Protein AF-A0A0D4C1X9-F1 (afdb_monomer)

Secondary structure (DSSP, 8-state):
----B-----TTS-TTEEEEE-TT--PEEEEE-GGGS-HHHHHHHHHS-HHHHHHHHHHHH-HHHHTT-SSHHHHHHHHHHHHHHTT--SS-SS-----

pLDDT: mean 70.8, std 15.96, range [37.34, 88.56]

Sequence (99 aa):
MTVFQVPASKAGYKQNRFEFTMPGSKKVHSIPKLSFLKPELLLKMETLSQAQAMNELFAEYLPEVLGQFGEIFQLEALFNAWSEASEMSLGESEASTAS

Radius of gyration: 14.03 Å; Cα contacts (8 Å, |Δi|>4): 87; chains: 1; bounding box: 39×32×36 Å

Mean predicted aligned error: 10.42 Å

Structure (mmCIF, N/CA/C/O backbone):
data_AF-A0A0D4C1X9-F1
#
_entry.id   AF-A0A0D4C1X9-F1
#
loop_
_atom_site.group_PDB
_atom_site.id
_atom_site.type_symbol
_atom_site.label_atom_id
_atom_site.label_alt_id
_atom_site.label_comp_id
_atom_site.label_asym_id
_atom_site.label_entity_id
_atom_site.label_seq_id
_atom_site.pdbx_PDB_ins_code
_atom_site.Cartn_x
_atom_site.Cartn_y
_atom_site.Cartn_z
_atom_site.occupancy
_atom_site.B_iso_or_equiv
_atom_site.auth_seq_id
_atom_site.auth_comp_id
_atom_site.auth_asym_id
_atom_site.auth_atom_id
_atom_site.pdbx_PDB_model_num
ATOM 1 N N . MET A 1 1 ? -1.616 3.240 18.345 1.00 38.12 1 MET A N 1
ATOM 2 C CA . MET A 1 1 ? -2.420 2.009 18.177 1.00 38.12 1 MET A CA 1
ATOM 3 C C . MET A 1 1 ? -2.314 1.595 16.721 1.00 38.12 1 MET A C 1
ATOM 5 O O . MET A 1 1 ? -2.808 2.312 15.865 1.00 38.12 1 MET A O 1
ATOM 9 N N . THR A 1 2 ? -1.569 0.529 16.440 1.00 41.47 2 THR A N 1
ATOM 10 C CA . THR A 1 2 ? -1.368 -0.043 15.101 1.00 41.47 2 THR A CA 1
ATOM 11 C C . THR A 1 2 ? -2.596 -0.864 14.721 1.00 41.47 2 THR A C 1
ATOM 13 O O . THR A 1 2 ? -3.072 -1.661 15.524 1.00 41.47 2 THR A O 1
ATOM 16 N N . VAL A 1 3 ? -3.164 -0.617 13.539 1.00 56.91 3 VAL A N 1
ATOM 17 C CA . VAL A 1 3 ? -4.529 -1.066 13.223 1.00 56.91 3 VAL A CA 1
ATOM 18 C C . VAL A 1 3 ? -4.594 -2.060 12.059 1.00 56.91 3 VAL A C 1
ATOM 20 O O . VAL A 1 3 ? -5.680 -2.367 11.624 1.00 56.91 3 VAL A O 1
ATOM 23 N N . PHE A 1 4 ? -3.504 -2.626 11.542 1.00 48.91 4 PHE A N 1
ATOM 24 C CA . PHE A 1 4 ? -3.592 -3.684 10.519 1.00 48.91 4 PHE A CA 1
ATOM 25 C C . PHE A 1 4 ? -3.167 -5.032 11.101 1.00 48.91 4 PHE A C 1
ATOM 27 O O . PHE A 1 4 ? -2.201 -5.118 11.857 1.00 48.91 4 PHE A O 1
ATOM 34 N N . GLN A 1 5 ? -3.908 -6.089 10.764 1.00 48.47 5 GLN A N 1
ATOM 35 C CA . GLN A 1 5 ? -3.594 -7.447 11.192 1.00 48.47 5 GLN A CA 1
ATOM 36 C C . GLN A 1 5 ? -3.038 -8.196 9.981 1.00 48.47 5 GLN A C 1
ATOM 38 O O . GLN A 1 5 ? -3.776 -8.559 9.060 1.00 48.47 5 GLN A O 1
ATOM 43 N N . VAL A 1 6 ? -1.720 -8.400 9.965 1.00 55.53 6 VAL A N 1
ATOM 44 C CA . VAL A 1 6 ? -1.093 -9.338 9.031 1.00 55.53 6 VAL A CA 1
ATOM 45 C C . VAL A 1 6 ? -1.448 -10.735 9.537 1.00 55.53 6 VAL A C 1
ATOM 47 O O . VAL A 1 6 ? -1.081 -11.080 10.665 1.00 55.53 6 VAL A O 1
ATOM 50 N N . PRO A 1 7 ? -2.216 -11.545 8.790 1.00 44.81 7 PRO A N 1
ATOM 51 C CA . PRO A 1 7 ? -2.419 -12.921 9.194 1.00 44.81 7 PRO A CA 1
ATOM 52 C C . PRO A 1 7 ? -1.047 -13.600 9.213 1.00 44.81 7 PRO A C 1
ATOM 54 O O . PRO A 1 7 ? -0.342 -13.589 8.208 1.00 44.81 7 PRO A O 1
ATOM 57 N N . ALA A 1 8 ? -0.683 -14.219 10.340 1.00 46.78 8 ALA A N 1
ATOM 58 C CA . ALA A 1 8 ? 0.485 -15.094 10.481 1.00 46.78 8 ALA A CA 1
ATOM 59 C C . ALA A 1 8 ? 0.308 -16.396 9.662 1.00 46.78 8 ALA A C 1
ATOM 61 O O . ALA A 1 8 ? 0.461 -17.516 10.154 1.00 46.78 8 ALA A O 1
ATOM 62 N N . SER A 1 9 ? -0.101 -16.267 8.401 1.00 41.19 9 SER A N 1
ATOM 63 C CA . SER A 1 9 ? -0.366 -17.365 7.491 1.00 41.19 9 SER A CA 1
ATOM 64 C C . SER A 1 9 ? 0.945 -17.820 6.883 1.00 41.19 9 SER A C 1
ATOM 66 O O . SER A 1 9 ? 1.366 -17.357 5.833 1.00 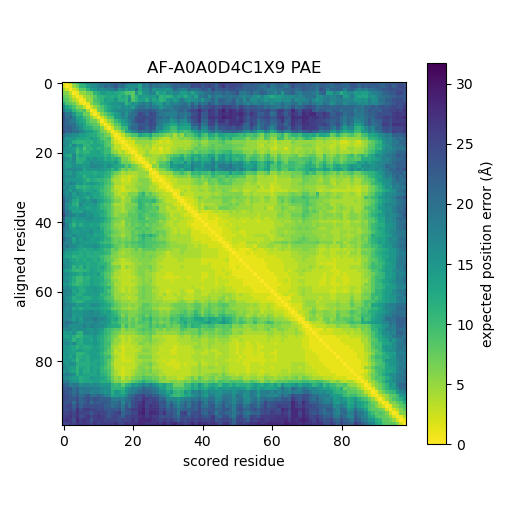41.19 9 SER A O 1
ATOM 68 N N . LYS A 1 10 ? 1.554 -18.777 7.585 1.00 42.56 10 LYS A N 1
ATOM 69 C CA . LYS A 1 10 ? 2.389 -19.852 7.047 1.00 42.56 10 LYS A CA 1
ATOM 70 C C . LYS A 1 10 ? 3.404 -19.414 5.988 1.00 42.56 10 LYS A C 1
ATOM 72 O O . LYS A 1 10 ? 3.126 -19.425 4.789 1.00 42.56 10 LYS A O 1
ATOM 77 N N . ALA A 1 11 ? 4.636 -19.262 6.459 1.00 41.78 11 ALA A N 1
ATOM 78 C CA . ALA A 1 11 ? 5.901 -19.290 5.725 1.00 41.78 11 ALA A CA 1
ATOM 79 C C . ALA A 1 11 ? 6.146 -20.562 4.861 1.00 41.78 11 ALA A C 1
ATOM 81 O O . ALA A 1 11 ? 7.276 -21.009 4.728 1.00 41.78 11 ALA A O 1
ATOM 82 N N . GLY A 1 12 ? 5.112 -21.192 4.291 1.00 37.34 12 GLY A N 1
ATOM 83 C CA . GLY A 1 12 ? 5.208 -22.510 3.667 1.00 37.34 12 GLY A CA 1
ATOM 84 C C . GLY A 1 12 ? 5.014 -22.564 2.153 1.00 37.34 12 GLY A C 1
ATOM 85 O O . GLY A 1 12 ? 5.728 -23.321 1.516 1.00 37.34 12 GLY A O 1
ATOM 86 N N . TYR A 1 13 ? 4.051 -21.844 1.555 1.00 44.53 13 TYR A N 1
ATOM 87 C CA . TYR A 1 13 ? 3.612 -22.209 0.186 1.00 44.53 13 TYR A CA 1
ATOM 88 C C . TYR A 1 13 ? 3.076 -21.079 -0.719 1.00 44.53 13 TYR A C 1
ATOM 90 O O . TYR A 1 13 ? 2.627 -21.356 -1.829 1.00 44.53 13 TYR A O 1
ATOM 98 N N . LYS A 1 14 ? 3.133 -19.804 -0.307 1.00 47.91 14 LYS A N 1
ATOM 99 C CA . LYS A 1 14 ? 2.731 -18.656 -1.150 1.00 47.91 14 LYS A CA 1
ATOM 100 C C . LYS A 1 14 ? 3.718 -17.490 -1.036 1.00 47.91 14 LYS A C 1
ATOM 102 O O . LYS A 1 14 ? 3.351 -16.378 -0.688 1.00 47.91 14 LYS A O 1
ATOM 107 N N . GLN A 1 15 ? 4.992 -17.747 -1.325 1.00 55.66 15 GLN A N 1
ATOM 108 C CA . GLN A 1 15 ? 6.080 -16.775 -1.143 1.00 55.66 15 GLN A CA 1
ATOM 109 C C . GLN A 1 15 ? 6.036 -15.553 -2.084 1.00 55.66 15 GLN A C 1
ATOM 111 O O . GLN A 1 15 ? 6.821 -14.636 -1.887 1.00 55.66 15 GLN A O 1
ATOM 116 N N . ASN A 1 16 ? 5.112 -15.485 -3.050 1.00 67.56 16 ASN A N 1
ATOM 117 C CA . ASN A 1 16 ? 5.130 -14.469 -4.116 1.00 67.56 16 ASN A CA 1
ATOM 118 C C . ASN A 1 16 ? 4.202 -13.267 -3.857 1.00 67.56 16 ASN A C 1
ATOM 120 O O . ASN A 1 16 ? 4.165 -12.335 -4.661 1.00 67.56 16 ASN A O 1
ATOM 124 N N . ARG A 1 17 ? 3.396 -13.295 -2.786 1.00 73.19 17 ARG A N 1
ATOM 125 C CA . ARG A 1 17 ? 2.409 -12.248 -2.476 1.00 73.19 17 ARG A CA 1
ATOM 126 C C . ARG A 1 17 ? 2.416 -11.910 -0.988 1.00 73.19 17 ARG A C 1
ATOM 128 O O . ARG A 1 17 ? 2.626 -12.781 -0.151 1.00 73.19 17 ARG A O 1
ATOM 135 N N . PHE A 1 18 ? 2.175 -10.646 -0.690 1.00 80.12 18 PHE A N 1
ATOM 136 C CA . PHE A 1 18 ? 1.949 -10.089 0.631 1.00 80.12 18 PHE A CA 1
ATOM 137 C C . PHE A 1 18 ? 0.441 -9.953 0.855 1.00 80.12 18 PHE A C 1
ATOM 139 O O . PHE A 1 18 ? -0.226 -9.226 0.119 1.00 80.12 18 PHE A O 1
ATOM 146 N N . GLU A 1 19 ? -0.102 -10.680 1.831 1.00 81.00 19 GLU A N 1
ATOM 147 C CA . GLU A 1 19 ? -1.527 -10.674 2.174 1.00 81.00 19 GLU A CA 1
ATOM 148 C C . GLU A 1 19 ? -1.738 -9.917 3.490 1.00 81.00 19 GLU A C 1
ATOM 150 O O . GLU A 1 19 ? -1.070 -10.194 4.486 1.00 81.00 19 GLU A O 1
ATOM 155 N N . PHE A 1 20 ? -2.687 -8.985 3.520 1.00 79.81 20 PHE A N 1
ATOM 156 C CA . PHE A 1 20 ? -3.030 -8.226 4.720 1.00 79.81 20 PHE A CA 1
ATOM 157 C C . PHE A 1 20 ? -4.539 -8.022 4.836 1.00 79.81 20 PHE A C 1
ATOM 159 O O . PHE A 1 20 ? -5.287 -8.103 3.860 1.00 79.81 20 PHE A O 1
ATOM 166 N N . THR A 1 21 ? -4.994 -7.759 6.059 1.00 80.88 21 THR A N 1
ATOM 167 C CA . THR A 1 21 ? -6.387 -7.396 6.330 1.00 80.88 21 THR A CA 1
ATOM 168 C C . THR A 1 21 ? -6.458 -6.014 6.946 1.00 80.88 21 THR A C 1
ATOM 170 O O . THR A 1 21 ? -5.662 -5.662 7.821 1.00 80.88 21 THR A O 1
ATOM 173 N N . MET A 1 22 ? -7.419 -5.232 6.466 1.00 72.75 22 MET A N 1
ATOM 174 C CA . MET A 1 22 ? -7.697 -3.900 6.980 1.00 72.75 22 MET A CA 1
ATOM 175 C C . MET A 1 22 ? -8.558 -3.998 8.247 1.00 72.75 22 MET A C 1
ATOM 177 O O . MET A 1 22 ? -9.469 -4.830 8.312 1.00 72.75 22 MET A O 1
ATOM 181 N N . PRO A 1 23 ? -8.336 -3.139 9.249 1.00 62.38 23 PRO A N 1
ATOM 182 C CA . PRO A 1 23 ? -9.193 -3.094 10.428 1.00 62.38 23 PRO A CA 1
ATOM 183 C C . PRO A 1 23 ? -10.611 -2.701 10.041 1.00 62.38 23 PRO A C 1
ATOM 185 O O . PRO A 1 23 ? -10.832 -1.718 9.341 1.00 62.38 23 PRO A O 1
ATOM 188 N N . GLY A 1 24 ? -11.591 -3.474 10.497 1.00 61.94 24 GLY A N 1
ATOM 189 C CA . GLY A 1 24 ? -12.996 -3.227 10.169 1.00 61.94 24 GLY A CA 1
ATOM 190 C C . GLY A 1 24 ? -13.439 -3.767 8.805 1.00 61.94 24 GLY A C 1
ATOM 191 O O . GLY A 1 24 ? -14.634 -3.748 8.524 1.00 61.94 24 GLY A O 1
ATOM 192 N N . SER A 1 25 ? -12.536 -4.333 7.995 1.00 65.19 25 SER A N 1
ATOM 193 C CA . SER A 1 25 ? -12.889 -5.058 6.770 1.00 65.19 25 SER A CA 1
ATOM 194 C C . SER A 1 25 ? -12.477 -6.524 6.856 1.00 65.19 25 SER A C 1
ATOM 196 O O . SER A 1 25 ? -11.329 -6.859 7.116 1.00 65.19 25 SER A O 1
ATOM 198 N N . LYS A 1 26 ? -13.411 -7.433 6.555 1.00 67.38 26 LYS A N 1
ATOM 199 C CA . LYS A 1 26 ? -13.112 -8.871 6.398 1.00 67.38 26 LYS A CA 1
ATOM 200 C C . LYS A 1 26 ? -12.441 -9.198 5.054 1.00 67.38 26 LYS A C 1
ATOM 202 O O . LYS A 1 26 ? -12.222 -10.369 4.751 1.00 67.38 26 LYS A O 1
ATOM 207 N N . LYS A 1 27 ? -12.164 -8.184 4.226 1.00 74.75 27 LYS A N 1
ATOM 208 C CA . LYS A 1 27 ? -11.535 -8.343 2.914 1.00 74.75 27 LYS A CA 1
ATOM 209 C C . LYS A 1 27 ? -10.033 -8.552 3.108 1.00 74.75 27 LYS A C 1
ATOM 211 O O . LYS A 1 27 ? -9.348 -7.705 3.676 1.00 74.75 27 LYS A O 1
ATOM 216 N N . VAL A 1 28 ? -9.547 -9.703 2.650 1.00 79.25 28 VAL A N 1
ATOM 217 C CA . VAL A 1 28 ? -8.112 -9.973 2.533 1.00 79.25 28 VAL A CA 1
ATOM 218 C C . VAL A 1 28 ? -7.634 -9.306 1.252 1.00 79.25 28 VAL A C 1
ATOM 220 O O . VAL A 1 28 ? -8.138 -9.606 0.170 1.00 79.25 28 VAL A O 1
ATOM 223 N N . HIS A 1 29 ? -6.690 -8.385 1.388 1.00 81.88 29 HIS A N 1
ATOM 224 C CA . HIS A 1 29 ? -6.016 -7.742 0.272 1.00 81.88 29 HIS A CA 1
ATOM 225 C C . HIS A 1 29 ? -4.670 -8.416 0.044 1.00 81.88 29 HIS A C 1
ATOM 227 O O . HIS A 1 29 ? -4.020 -8.861 0.989 1.00 81.88 29 HIS A O 1
ATOM 233 N N . SER A 1 30 ? -4.254 -8.509 -1.216 1.00 82.31 30 SER A N 1
ATOM 234 C CA . SER A 1 30 ? -3.006 -9.170 -1.585 1.00 82.31 30 SER A CA 1
ATOM 235 C C . SER A 1 30 ? -2.256 -8.366 -2.638 1.00 82.31 30 SER A C 1
ATOM 237 O O . SER A 1 30 ? -2.834 -8.070 -3.682 1.00 82.31 30 SER A O 1
ATOM 239 N N . ILE A 1 31 ? -0.977 -8.085 -2.398 1.00 83.06 31 ILE A N 1
ATOM 240 C CA . ILE A 1 31 ? -0.078 -7.393 -3.334 1.00 83.06 31 ILE A CA 1
ATOM 241 C C . ILE A 1 31 ? 1.063 -8.345 -3.703 1.00 83.06 31 ILE A C 1
ATOM 243 O O . ILE A 1 31 ? 1.569 -9.041 -2.823 1.00 83.06 31 ILE A O 1
ATOM 247 N N . PRO A 1 32 ? 1.489 -8.438 -4.970 1.00 84.25 32 PRO A N 1
ATOM 248 C CA . PRO A 1 32 ? 2.726 -9.139 -5.308 1.00 84.25 32 PRO A CA 1
ATOM 249 C C . PRO A 1 32 ? 3.939 -8.523 -4.597 1.00 84.25 32 PRO A C 1
ATOM 251 O O . PRO A 1 32 ? 4.004 -7.316 -4.374 1.00 84.25 32 PRO A O 1
ATOM 254 N N . LYS A 1 33 ? 4.910 -9.361 -4.228 1.00 81.31 33 LYS A N 1
ATOM 255 C CA . LYS A 1 33 ? 6.199 -8.880 -3.708 1.00 81.31 33 LYS A CA 1
ATOM 256 C C . LYS A 1 33 ? 7.017 -8.210 -4.809 1.00 81.31 33 LYS A C 1
ATOM 258 O O . LYS A 1 33 ? 6.761 -8.470 -5.984 1.00 81.31 33 LYS A O 1
ATOM 263 N N . LEU A 1 34 ? 8.040 -7.436 -4.436 1.00 75.94 34 LEU A N 1
ATOM 264 C CA . LEU A 1 34 ? 8.913 -6.734 -5.386 1.00 75.94 34 LEU A CA 1
ATOM 265 C C . LEU A 1 34 ? 9.405 -7.618 -6.545 1.00 75.94 34 LEU A C 1
ATOM 267 O O . LEU A 1 34 ? 9.241 -7.241 -7.701 1.00 75.94 34 LEU A O 1
ATOM 271 N N . SER A 1 35 ? 9.915 -8.822 -6.270 1.00 71.38 35 SER A N 1
ATOM 272 C CA . SER A 1 35 ? 10.416 -9.745 -7.308 1.00 71.38 35 SER A CA 1
ATOM 273 C C . SER A 1 35 ? 9.351 -10.214 -8.314 1.00 71.38 35 SER A C 1
ATOM 275 O O . SER A 1 35 ? 9.687 -10.807 -9.334 1.00 71.38 35 SER A O 1
ATOM 277 N N . PHE A 1 36 ? 8.071 -9.972 -8.022 1.00 76.62 36 PHE A N 1
ATOM 278 C CA . PHE A 1 36 ? 6.917 -10.313 -8.855 1.00 76.62 36 PHE A CA 1
ATOM 279 C C . PHE A 1 36 ? 6.152 -9.075 -9.341 1.00 76.62 36 PHE A C 1
ATOM 281 O O . PHE A 1 36 ? 5.086 -9.218 -9.946 1.00 76.62 36 PHE A O 1
ATOM 288 N N . LEU A 1 37 ? 6.667 -7.868 -9.082 1.00 80.12 37 LEU A N 1
ATOM 289 C CA . LEU A 1 37 ?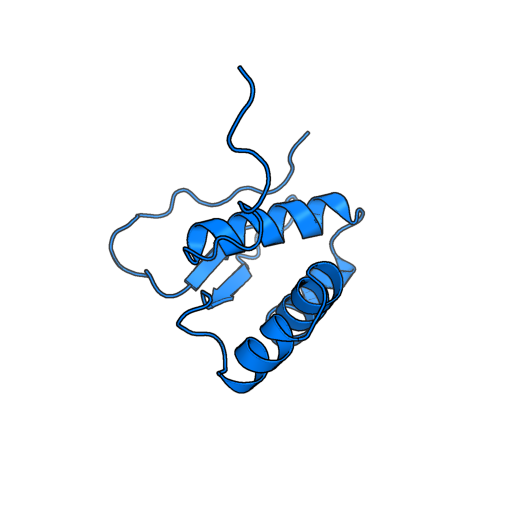 6.134 -6.654 -9.679 1.00 80.12 37 LEU A CA 1
ATOM 290 C C . LEU A 1 37 ? 6.411 -6.633 -11.178 1.00 80.12 37 LEU A C 1
ATOM 292 O O . LEU A 1 37 ? 7.385 -7.200 -11.675 1.00 80.12 37 LEU A O 1
ATOM 296 N N . LYS A 1 38 ? 5.551 -5.920 -11.908 1.00 79.62 38 LYS A N 1
ATOM 297 C CA . LYS A 1 38 ? 5.824 -5.588 -13.304 1.00 79.62 38 LYS A CA 1
ATOM 298 C C . LYS A 1 38 ? 7.178 -4.868 -13.384 1.00 79.62 38 LYS A C 1
ATOM 300 O O . LYS A 1 38 ? 7.366 -3.898 -12.646 1.00 79.62 38 LYS A O 1
ATOM 305 N N . PRO A 1 39 ? 8.085 -5.272 -14.290 1.00 79.12 39 PRO A N 1
ATOM 306 C CA . PRO A 1 39 ? 9.389 -4.625 -14.432 1.00 79.12 39 PRO A CA 1
ATOM 307 C C . PRO A 1 39 ? 9.257 -3.127 -14.734 1.00 79.12 39 PRO A C 1
ATOM 309 O O . PRO A 1 39 ? 10.039 -2.332 -14.232 1.00 79.12 39 PRO A O 1
ATOM 312 N N . GLU A 1 40 ? 8.214 -2.720 -15.466 1.00 83.12 40 GLU A N 1
ATOM 313 C CA . GLU A 1 40 ? 7.913 -1.305 -15.718 1.00 83.12 40 GLU A CA 1
ATOM 314 C C . GLU A 1 40 ? 7.611 -0.514 -14.438 1.00 83.12 40 GLU A C 1
ATOM 316 O O . GLU A 1 40 ? 8.005 0.643 -14.325 1.00 83.12 40 GLU A O 1
ATOM 321 N N . LEU A 1 41 ? 6.923 -1.124 -13.467 1.00 83.00 41 LEU A N 1
ATOM 322 C CA . LEU A 1 41 ? 6.646 -0.479 -12.186 1.00 83.00 41 LEU A CA 1
ATOM 323 C C . LEU A 1 41 ? 7.908 -0.428 -11.324 1.00 83.00 41 LEU A C 1
ATOM 325 O O . LEU A 1 41 ? 8.155 0.579 -10.678 1.00 83.00 41 LEU A O 1
ATOM 329 N N . LEU A 1 42 ? 8.724 -1.482 -11.356 1.00 80.62 42 LEU A N 1
ATOM 330 C CA . LEU A 1 42 ? 9.975 -1.561 -10.603 1.00 80.62 42 LEU A CA 1
ATOM 331 C C . LEU A 1 42 ? 10.963 -0.476 -11.066 1.00 80.62 42 LEU A C 1
ATOM 333 O O . LEU A 1 42 ? 11.433 0.302 -10.241 1.00 80.62 42 LEU A O 1
ATOM 337 N N . LEU A 1 43 ? 11.154 -0.327 -12.384 1.00 83.94 43 LEU A N 1
ATOM 338 C CA . LEU A 1 43 ? 11.947 0.765 -12.965 1.00 83.94 43 LEU A CA 1
ATOM 339 C C . LEU A 1 43 ? 11.401 2.145 -12.578 1.00 83.94 43 LEU A C 1
ATOM 341 O O . LEU A 1 43 ? 12.168 3.059 -12.287 1.00 83.94 43 LEU A O 1
ATOM 345 N N . LYS A 1 44 ? 10.073 2.318 -12.563 1.00 83.81 44 LYS A N 1
ATOM 346 C CA . LYS A 1 44 ? 9.466 3.574 -12.105 1.00 83.81 44 LYS A CA 1
ATOM 347 C C . LYS A 1 44 ? 9.776 3.822 -10.633 1.00 83.81 44 LYS A C 1
ATOM 349 O O . LYS A 1 44 ? 10.226 4.912 -10.302 1.00 83.81 44 LYS A O 1
ATOM 354 N N . MET A 1 45 ? 9.588 2.830 -9.767 1.00 81.50 45 MET A N 1
ATOM 355 C CA . MET A 1 45 ? 9.832 2.949 -8.327 1.00 81.50 45 MET A CA 1
ATOM 356 C C . MET A 1 45 ? 11.290 3.301 -8.001 1.00 81.50 45 MET A C 1
ATOM 358 O O . MET A 1 45 ? 11.502 4.057 -7.063 1.00 81.50 45 MET A O 1
ATOM 362 N N . GLU A 1 46 ? 12.271 2.841 -8.786 1.00 79.31 46 GLU A N 1
ATOM 363 C CA . GLU A 1 46 ? 13.685 3.238 -8.630 1.00 79.31 46 GLU A CA 1
ATOM 364 C C . GLU A 1 46 ? 13.940 4.726 -8.927 1.00 79.31 46 GLU A C 1
ATOM 366 O O . GLU A 1 46 ? 14.868 5.322 -8.385 1.00 79.31 46 GLU A O 1
ATOM 371 N N . THR A 1 47 ? 13.125 5.339 -9.789 1.00 84.19 47 THR A N 1
ATOM 372 C CA . THR A 1 47 ? 13.245 6.764 -10.158 1.00 84.19 47 THR A CA 1
ATOM 373 C C . THR A 1 47 ? 12.358 7.690 -9.329 1.00 84.19 47 THR A C 1
ATOM 375 O O . THR A 1 47 ? 12.528 8.909 -9.356 1.00 84.19 47 THR A O 1
ATOM 378 N N . LEU A 1 48 ? 11.384 7.122 -8.623 1.00 84.38 48 LEU A N 1
ATOM 379 C CA . LEU A 1 48 ? 10.393 7.847 -7.844 1.00 84.38 48 LEU A CA 1
ATOM 380 C C . LEU A 1 48 ? 10.829 7.949 -6.382 1.00 84.38 48 LEU A C 1
ATOM 382 O O . LEU A 1 48 ? 11.514 7.085 -5.844 1.00 84.38 48 LEU A O 1
ATOM 386 N N . SER A 1 49 ? 10.379 9.005 -5.706 1.00 85.81 49 SER A N 1
ATOM 387 C CA . SER A 1 49 ? 10.491 9.072 -4.244 1.00 85.81 49 SER A CA 1
ATOM 388 C C . SER A 1 49 ? 9.683 7.953 -3.577 1.00 85.81 49 SER A C 1
ATOM 390 O O . SER A 1 49 ? 8.688 7.490 -4.135 1.00 85.81 49 SER A O 1
ATOM 392 N N . GLN A 1 50 ? 10.043 7.565 -2.349 1.00 80.12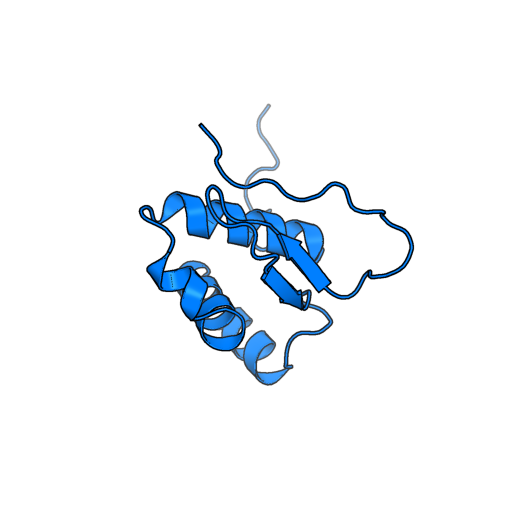 50 GLN A N 1
ATOM 393 C CA . GLN A 1 50 ? 9.324 6.533 -1.587 1.00 80.12 50 GLN A CA 1
ATOM 394 C C . GLN A 1 50 ? 7.811 6.800 -1.515 1.00 80.12 50 GLN A C 1
ATOM 396 O O . GLN A 1 50 ? 7.013 5.894 -1.741 1.00 80.12 50 GLN A O 1
ATOM 401 N N . ALA A 1 51 ? 7.402 8.051 -1.284 1.00 82.50 51 ALA A N 1
ATOM 402 C CA . ALA A 1 51 ? 5.990 8.434 -1.244 1.00 82.50 51 ALA A CA 1
ATOM 403 C C . ALA A 1 51 ? 5.281 8.240 -2.599 1.00 82.50 51 ALA A C 1
ATOM 405 O O . ALA A 1 51 ? 4.132 7.801 -2.647 1.00 82.50 51 ALA A O 1
ATOM 406 N N . GLN A 1 52 ? 5.962 8.532 -3.710 1.00 86.38 52 GLN A N 1
ATOM 407 C CA . GLN A 1 52 ? 5.420 8.320 -5.053 1.00 86.38 52 GLN A CA 1
ATOM 408 C C . GLN A 1 52 ? 5.398 6.838 -5.436 1.00 86.38 52 GLN A C 1
ATOM 410 O O . GLN A 1 52 ? 4.408 6.376 -5.992 1.00 86.38 52 GLN A O 1
ATOM 415 N N . ALA A 1 53 ? 6.448 6.087 -5.105 1.00 85.56 53 ALA A N 1
ATOM 416 C CA . ALA A 1 53 ? 6.524 4.645 -5.309 1.00 85.56 53 ALA A CA 1
ATOM 417 C C . ALA A 1 53 ? 5.418 3.916 -4.530 1.00 85.56 53 ALA A C 1
ATOM 419 O O . ALA A 1 53 ? 4.747 3.042 -5.074 1.00 85.56 53 ALA A O 1
ATOM 420 N N . MET A 1 54 ? 5.175 4.335 -3.286 1.00 86.50 54 MET A N 1
ATOM 421 C CA . MET A 1 54 ? 4.056 3.882 -2.466 1.00 86.50 54 MET A CA 1
ATOM 422 C C . MET A 1 54 ? 2.715 4.164 -3.154 1.00 86.50 54 MET A C 1
ATOM 424 O O . MET A 1 54 ? 1.899 3.255 -3.306 1.00 86.50 54 MET A O 1
ATOM 428 N N . ASN A 1 55 ? 2.496 5.402 -3.605 1.00 87.44 55 ASN A N 1
ATOM 429 C CA . ASN A 1 55 ? 1.259 5.780 -4.282 1.00 87.44 55 ASN A CA 1
ATOM 430 C C . ASN A 1 55 ? 1.028 4.972 -5.570 1.00 87.44 55 ASN A C 1
ATOM 432 O O . ASN A 1 55 ? -0.067 4.457 -5.763 1.00 87.44 55 ASN A O 1
ATOM 436 N N . GLU A 1 56 ? 2.047 4.809 -6.416 1.00 88.50 56 GLU A N 1
ATOM 437 C CA . GLU A 1 56 ? 1.965 4.017 -7.653 1.00 88.50 56 GLU A CA 1
ATOM 438 C C . GLU A 1 56 ? 1.699 2.532 -7.371 1.00 88.50 56 GLU A C 1
ATOM 440 O O . GLU A 1 56 ? 0.850 1.923 -8.019 1.00 88.50 56 GLU A O 1
ATOM 445 N N . LEU A 1 57 ? 2.375 1.946 -6.375 1.00 87.38 57 LEU A N 1
ATOM 446 C CA . LEU A 1 57 ? 2.178 0.548 -5.991 1.00 87.38 57 LEU A CA 1
ATOM 447 C C . LEU A 1 57 ? 0.728 0.286 -5.573 1.00 87.38 57 LEU A C 1
ATOM 449 O O . LEU A 1 57 ? 0.092 -0.655 -6.054 1.00 87.38 57 LEU A O 1
ATOM 453 N N . PHE A 1 58 ? 0.195 1.111 -4.672 1.00 87.06 58 PHE A N 1
ATOM 454 C CA . PHE A 1 58 ? -1.178 0.938 -4.218 1.00 87.06 58 PHE A CA 1
ATOM 455 C C . PHE A 1 58 ? -2.187 1.320 -5.299 1.00 87.06 58 PHE A C 1
ATOM 457 O O . PHE A 1 58 ? -3.178 0.617 -5.436 1.00 87.06 58 PHE A O 1
ATOM 464 N N . ALA A 1 59 ? -1.940 2.346 -6.115 1.00 88.31 59 ALA A N 1
ATOM 465 C CA . ALA A 1 59 ? -2.828 2.698 -7.224 1.00 88.31 59 ALA A CA 1
ATOM 466 C C . ALA A 1 59 ? -2.948 1.565 -8.259 1.00 88.31 59 ALA A C 1
ATOM 468 O O . ALA A 1 59 ? -4.037 1.321 -8.774 1.00 88.31 59 ALA A O 1
ATOM 469 N N . GLU A 1 60 ? -1.854 0.852 -8.529 1.00 88.56 60 GLU A N 1
ATOM 470 C CA . GLU A 1 60 ? -1.823 -0.255 -9.488 1.00 88.56 60 GLU A CA 1
ATOM 471 C C . GLU A 1 60 ? -2.516 -1.516 -8.949 1.00 88.56 60 GLU A C 1
ATOM 473 O O . GLU A 1 60 ? -3.315 -2.133 -9.654 1.00 88.56 60 GLU A O 1
ATOM 478 N N . TYR A 1 61 ? -2.211 -1.930 -7.713 1.00 85.38 61 TYR A N 1
ATOM 479 C CA . TYR A 1 61 ? -2.677 -3.227 -7.199 1.00 85.38 61 TYR A CA 1
ATOM 480 C C . TYR A 1 61 ? -3.893 -3.147 -6.287 1.00 85.38 61 TYR A C 1
ATOM 482 O O . TYR A 1 61 ? -4.641 -4.120 -6.207 1.00 85.38 61 TYR A O 1
ATOM 490 N N . LEU A 1 62 ? -4.068 -2.042 -5.566 1.00 85.69 62 LEU A N 1
ATOM 491 C CA . LEU A 1 62 ? -5.098 -1.868 -4.542 1.00 85.69 62 LEU A CA 1
ATOM 492 C C . LEU A 1 62 ? -5.619 -0.417 -4.496 1.00 85.69 62 LEU A C 1
ATOM 494 O O . LEU A 1 62 ? -5.546 0.232 -3.445 1.00 85.69 62 LEU A O 1
ATOM 498 N N . PRO A 1 63 ? -6.159 0.122 -5.605 1.00 85.56 63 PRO A N 1
ATOM 499 C CA . PRO A 1 63 ? -6.645 1.499 -5.641 1.00 85.56 63 PRO A CA 1
ATOM 500 C C . PRO A 1 63 ? -7.778 1.732 -4.636 1.00 85.56 63 PRO A C 1
ATOM 502 O O . PRO A 1 63 ? -7.913 2.834 -4.108 1.00 85.56 63 PRO A O 1
ATOM 505 N N . GLU A 1 64 ? -8.561 0.696 -4.303 1.00 81.81 64 GLU A N 1
ATOM 506 C CA . GLU A 1 64 ? -9.587 0.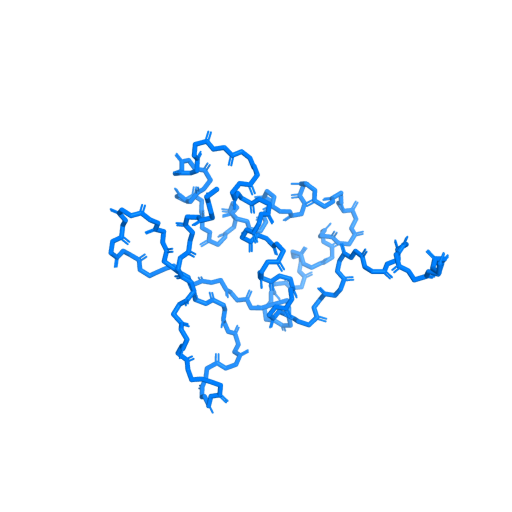814 -3.269 1.00 81.81 64 GLU A CA 1
ATOM 507 C C . GLU A 1 64 ? -9.011 1.084 -1.874 1.00 81.81 64 GLU A C 1
ATOM 509 O O . GLU A 1 64 ? -9.696 1.667 -1.042 1.00 81.81 64 GLU A O 1
ATOM 514 N N . VAL A 1 65 ? -7.762 0.689 -1.613 1.00 76.44 65 VAL A N 1
ATOM 515 C CA . VAL A 1 65 ? -7.132 0.818 -0.297 1.00 76.44 65 VAL A CA 1
ATOM 516 C C . VAL A 1 65 ? -6.642 2.249 -0.054 1.00 76.44 65 VAL A C 1
ATOM 518 O O . VAL A 1 65 ? -6.716 2.725 1.078 1.00 76.44 65 VAL A O 1
ATOM 521 N N . LEU A 1 66 ? -6.237 2.975 -1.105 1.00 77.25 66 LEU A N 1
ATOM 522 C CA . LEU A 1 66 ? -5.808 4.380 -1.007 1.00 77.25 66 LEU A CA 1
ATOM 523 C C . LEU A 1 66 ? -6.890 5.290 -0.410 1.00 77.25 66 LEU A C 1
ATOM 525 O O . LEU A 1 66 ? -6.575 6.203 0.345 1.00 77.25 66 LEU A O 1
ATOM 529 N N . GLY A 1 67 ? -8.163 5.020 -0.712 1.00 75.81 67 GLY A N 1
ATOM 530 C CA . GLY A 1 67 ? -9.301 5.762 -0.158 1.00 75.81 67 GLY A CA 1
ATOM 531 C C . GL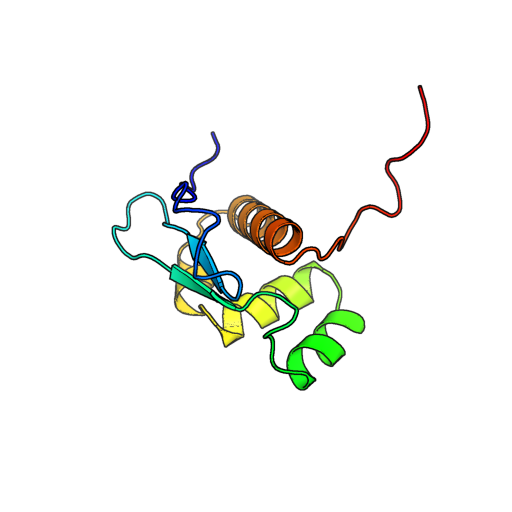Y A 1 67 ? -9.827 5.226 1.178 1.00 75.81 67 GLY A C 1
ATOM 532 O O . GLY A 1 67 ? -10.752 5.810 1.736 1.00 75.81 67 GLY A O 1
ATOM 533 N N . GLN A 1 68 ? -9.294 4.103 1.672 1.00 74.25 68 GLN A N 1
ATOM 534 C CA . GLN A 1 68 ? -9.768 3.450 2.899 1.00 74.25 68 GLN A CA 1
ATOM 535 C C . GLN A 1 68 ? -8.919 3.759 4.129 1.00 74.25 68 GLN A C 1
ATOM 537 O O . GLN A 1 68 ? -9.390 3.567 5.252 1.00 74.25 68 GLN A O 1
ATOM 542 N N . PHE A 1 69 ? -7.692 4.241 3.946 1.00 71.50 69 PHE A N 1
ATOM 543 C CA . PHE A 1 69 ? -6.890 4.737 5.054 1.00 71.50 69 PHE A CA 1
ATOM 544 C C . PHE A 1 69 ? -7.312 6.157 5.422 1.00 71.50 69 PHE A C 1
ATOM 546 O O . PHE A 1 69 ? -7.335 7.046 4.577 1.00 71.50 69 PHE A O 1
ATOM 553 N N . GLY A 1 70 ? -7.630 6.368 6.702 1.00 67.00 70 GLY A N 1
ATOM 554 C CA . GLY A 1 70 ? -7.925 7.706 7.221 1.00 67.00 70 GLY A CA 1
ATOM 555 C C . GLY A 1 70 ? -6.672 8.569 7.389 1.00 67.00 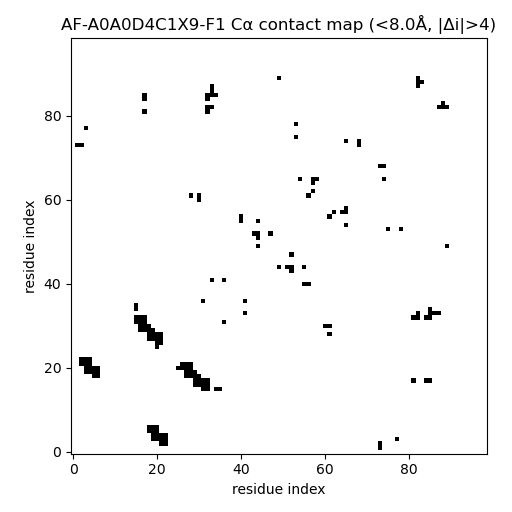70 GLY A C 1
ATOM 556 O O . GLY A 1 70 ? -6.768 9.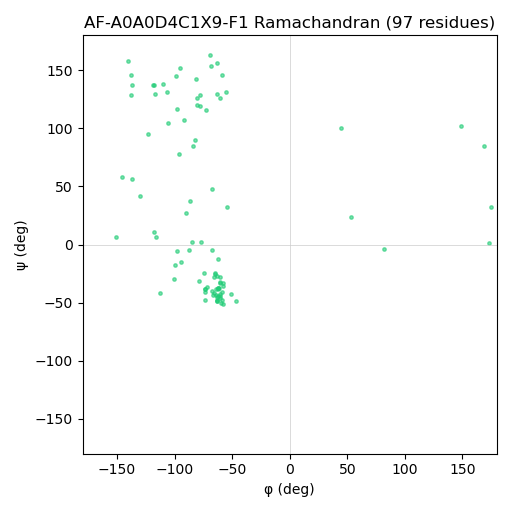786 7.347 1.00 67.00 70 GLY A O 1
ATOM 557 N N . GLU A 1 71 ? -5.503 7.940 7.547 1.00 78.62 71 GLU A N 1
ATOM 558 C CA . GLU A 1 71 ? -4.248 8.603 7.905 1.00 78.62 71 GLU A CA 1
ATOM 559 C C . GLU A 1 71 ? -3.084 8.066 7.062 1.00 78.62 71 GLU A C 1
ATOM 561 O O . GLU A 1 71 ? -2.919 6.850 6.916 1.00 78.62 71 GLU A O 1
ATOM 566 N N . ILE A 1 72 ? -2.218 8.964 6.581 1.00 75.38 72 ILE A N 1
ATOM 567 C CA . ILE A 1 72 ? -1.067 8.615 5.729 1.00 75.38 72 ILE A CA 1
ATOM 568 C C . ILE A 1 72 ? -0.075 7.663 6.419 1.00 75.38 72 ILE A C 1
ATOM 570 O O . ILE A 1 72 ? 0.472 6.772 5.778 1.00 75.38 72 ILE A O 1
ATOM 574 N N . PHE A 1 73 ? 0.078 7.765 7.743 1.00 80.19 73 PHE A N 1
ATOM 575 C CA . PHE A 1 73 ? 0.957 6.891 8.528 1.00 80.19 73 PHE A CA 1
ATOM 576 C C . PHE A 1 73 ? 0.541 5.414 8.493 1.00 80.19 73 PHE A C 1
ATOM 578 O O . PHE A 1 73 ? 1.378 4.529 8.651 1.00 80.19 73 PHE A O 1
ATOM 585 N N . GLN A 1 74 ? -0.748 5.119 8.296 1.00 7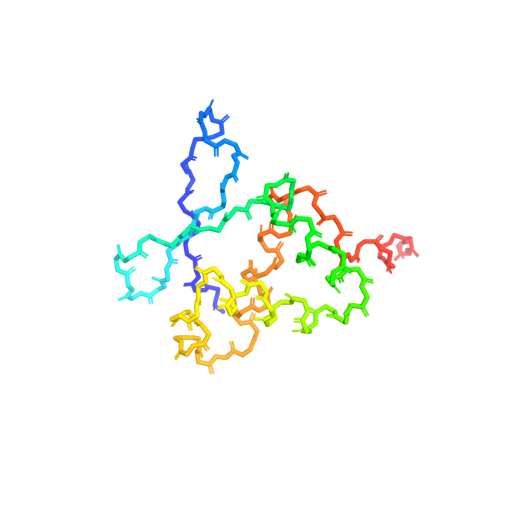9.12 74 GLN A N 1
ATOM 586 C CA . GLN A 1 74 ? -1.211 3.733 8.175 1.00 79.12 74 GLN A CA 1
ATOM 587 C C . GLN A 1 74 ? -0.821 3.135 6.822 1.00 79.12 74 GLN A C 1
ATOM 589 O O . GLN A 1 74 ? -0.428 1.970 6.757 1.00 79.12 74 GLN A O 1
ATOM 594 N N . LEU A 1 75 ? -0.891 3.950 5.768 1.00 80.25 75 LEU A N 1
ATOM 595 C CA . LEU A 1 75 ? -0.450 3.581 4.428 1.00 80.25 75 LEU A CA 1
ATOM 596 C C . LEU A 1 75 ? 1.070 3.367 4.393 1.00 80.25 75 LEU A C 1
ATOM 598 O O . LEU A 1 75 ? 1.536 2.375 3.839 1.00 80.25 75 LEU A O 1
ATOM 602 N N . GLU A 1 76 ? 1.828 4.237 5.062 1.00 83.50 76 GLU A N 1
ATOM 603 C CA . GLU A 1 76 ? 3.282 4.112 5.201 1.00 83.50 76 GLU A CA 1
ATOM 604 C C . GLU A 1 76 ? 3.678 2.847 5.978 1.00 83.50 76 GLU A C 1
ATOM 606 O O . GLU A 1 76 ? 4.536 2.084 5.538 1.00 83.50 76 GLU A O 1
ATOM 611 N N . ALA A 1 77 ? 3.003 2.553 7.094 1.00 83.62 77 ALA A N 1
ATOM 612 C CA . ALA A 1 77 ? 3.261 1.339 7.864 1.00 83.62 77 ALA A CA 1
ATOM 613 C C . ALA A 1 77 ? 2.963 0.060 7.060 1.00 83.62 77 ALA A C 1
ATOM 615 O O . ALA A 1 77 ? 3.699 -0.924 7.164 1.00 83.62 77 ALA A O 1
ATOM 616 N N . LEU A 1 78 ? 1.914 0.075 6.231 1.00 82.94 78 LEU A N 1
ATOM 617 C CA . LEU A 1 78 ? 1.609 -1.023 5.317 1.00 82.94 78 LEU A CA 1
ATOM 618 C C . LEU A 1 78 ? 2.683 -1.171 4.231 1.00 82.94 78 LEU A C 1
ATOM 620 O O . LEU A 1 78 ? 3.095 -2.290 3.928 1.00 82.94 78 LEU A O 1
ATOM 624 N N . PHE A 1 79 ? 3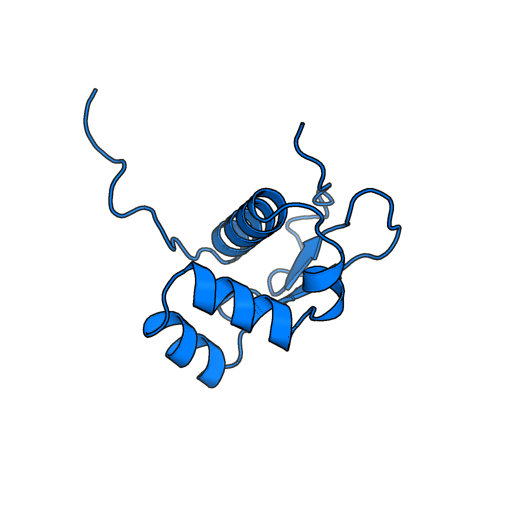.137 -0.056 3.656 1.00 84.50 79 PHE A N 1
ATOM 625 C CA . PHE A 1 79 ? 4.205 -0.046 2.660 1.00 84.50 79 PHE A CA 1
ATOM 626 C C . PHE A 1 79 ? 5.511 -0.610 3.226 1.00 84.50 79 PHE A C 1
ATOM 628 O O . PHE A 1 79 ? 6.123 -1.469 2.598 1.00 84.50 79 PHE A O 1
ATOM 635 N N . ASN A 1 80 ? 5.888 -0.211 4.443 1.00 83.12 80 ASN A N 1
ATOM 636 C CA . ASN A 1 80 ? 7.071 -0.733 5.128 1.00 83.12 80 ASN A CA 1
ATOM 637 C C . ASN A 1 80 ? 6.956 -2.244 5.384 1.00 83.12 80 ASN A C 1
ATOM 639 O O . ASN A 1 80 ? 7.887 -2.987 5.082 1.00 83.12 80 ASN A O 1
ATOM 643 N N . ALA A 1 81 ? 5.795 -2.725 5.846 1.00 83.25 81 ALA A N 1
ATOM 644 C CA . ALA A 1 81 ? 5.553 -4.159 6.030 1.00 83.25 81 ALA A CA 1
ATOM 645 C C . ALA A 1 81 ? 5.626 -4.948 4.707 1.00 83.25 81 ALA A C 1
ATOM 647 O O . ALA A 1 81 ? 6.148 -6.063 4.668 1.00 83.25 81 ALA A O 1
ATOM 648 N N . TRP A 1 82 ? 5.126 -4.374 3.608 1.00 85.19 82 TRP A N 1
ATOM 649 C CA . TRP A 1 82 ? 5.254 -4.959 2.272 1.00 85.19 82 TRP A CA 1
ATOM 650 C C . TRP A 1 82 ? 6.708 -4.965 1.776 1.00 85.19 82 TRP A C 1
ATOM 652 O O . TRP A 1 82 ? 7.136 -5.955 1.176 1.00 85.19 82 TRP A O 1
ATOM 662 N N . SER A 1 83 ? 7.463 -3.895 2.037 1.00 81.38 83 SER A N 1
ATOM 663 C CA . SER A 1 83 ? 8.875 -3.762 1.665 1.00 81.38 83 SER A CA 1
ATOM 664 C C . SER A 1 83 ? 9.724 -4.818 2.375 1.00 81.38 83 SER A C 1
ATOM 666 O O . SER A 1 83 ? 10.432 -5.577 1.716 1.00 81.38 83 SER A O 1
ATOM 668 N N . GLU A 1 84 ? 9.555 -4.960 3.695 1.00 79.44 84 GLU A N 1
ATOM 669 C CA . GLU A 1 84 ? 10.219 -5.986 4.510 1.00 79.44 84 GLU A CA 1
ATOM 670 C C . GLU A 1 84 ? 9.880 -7.399 4.013 1.00 79.44 84 GLU A C 1
ATOM 672 O O . GLU A 1 84 ? 10.765 -8.213 3.752 1.00 79.44 84 GLU A O 1
ATOM 677 N N . ALA A 1 85 ? 8.594 -7.682 3.774 1.00 78.44 85 ALA A N 1
ATOM 678 C CA . ALA A 1 85 ? 8.164 -8.975 3.248 1.00 78.44 85 ALA A CA 1
ATOM 679 C C . ALA A 1 85 ? 8.677 -9.258 1.826 1.00 78.44 85 ALA A C 1
ATOM 681 O O . ALA A 1 85 ? 8.751 -10.424 1.424 1.00 78.44 85 ALA A O 1
ATOM 682 N N . SER A 1 86 ? 8.986 -8.211 1.062 1.00 75.06 86 SER A N 1
ATOM 683 C CA . SER A 1 86 ? 9.558 -8.282 -0.283 1.00 75.06 86 SER A CA 1
ATOM 684 C C . SER A 1 86 ? 11.080 -8.408 -0.287 1.00 75.06 86 SER A C 1
ATOM 686 O O . SER A 1 86 ? 11.651 -8.418 -1.374 1.00 75.06 86 SER A O 1
ATOM 688 N N . GLU A 1 87 ? 11.722 -8.480 0.889 1.00 70.81 87 GLU A N 1
ATOM 689 C CA . GLU A 1 87 ? 13.184 -8.395 1.043 1.00 70.81 87 GLU A CA 1
ATOM 690 C C . GLU A 1 87 ? 13.760 -7.130 0.376 1.00 70.81 87 GLU A C 1
ATOM 692 O O . GLU A 1 87 ? 14.932 -7.055 0.014 1.00 70.81 87 GLU A O 1
ATOM 697 N N . MET A 1 88 ? 12.912 -6.112 0.211 1.00 64.19 88 MET A N 1
ATOM 698 C CA . MET A 1 88 ? 13.274 -4.806 -0.302 1.00 64.19 88 MET A CA 1
ATOM 699 C C . MET A 1 88 ? 13.627 -3.941 0.903 1.00 64.19 88 MET A C 1
ATOM 701 O O . MET A 1 88 ? 12.747 -3.518 1.653 1.00 64.19 88 MET A O 1
ATOM 705 N N . SER A 1 89 ? 14.914 -3.661 1.098 1.00 53.12 89 SER A N 1
ATOM 706 C CA . SER A 1 89 ? 15.336 -2.631 2.048 1.00 53.12 89 SER A CA 1
ATOM 707 C C . SER A 1 89 ? 15.275 -1.272 1.352 1.00 53.12 89 SER A C 1
ATOM 709 O O . SER A 1 89 ? 16.245 -0.799 0.769 1.00 53.12 89 SER A O 1
ATOM 711 N N . LEU A 1 90 ? 14.091 -0.660 1.353 1.00 56.22 90 LEU A N 1
ATOM 712 C CA . LEU A 1 90 ? 13.843 0.674 0.795 1.00 56.22 90 LEU A CA 1
ATOM 713 C C . LEU A 1 90 ? 14.135 1.766 1.845 1.00 56.22 90 LEU A C 1
ATOM 715 O O . LEU A 1 90 ? 13.388 2.735 1.945 1.00 56.22 90 LEU A O 1
ATOM 719 N N . GLY A 1 91 ? 15.170 1.586 2.683 1.00 47.72 91 GLY A N 1
ATOM 720 C CA . GLY A 1 91 ? 15.431 2.529 3.779 1.00 47.72 91 GLY A CA 1
ATOM 721 C C . GLY A 1 91 ? 16.517 2.216 4.819 1.00 47.72 91 GLY A C 1
ATOM 722 O O . GLY A 1 91 ? 16.704 3.048 5.700 1.00 47.72 91 GLY A O 1
ATOM 723 N N . GLU A 1 92 ? 17.276 1.111 4.764 1.00 48.34 92 GLU A N 1
ATOM 724 C CA . GLU A 1 92 ? 18.405 0.904 5.710 1.00 48.34 92 GLU A CA 1
ATOM 725 C C . GLU A 1 92 ? 19.761 1.452 5.231 1.00 48.34 92 GLU A C 1
ATOM 727 O O . GLU A 1 92 ? 20.821 1.019 5.676 1.00 48.34 92 GLU A O 1
ATOM 732 N N . SER A 1 93 ? 19.744 2.473 4.381 1.00 48.94 93 SER A N 1
ATOM 733 C CA . SER A 1 93 ? 20.822 3.463 4.359 1.00 48.94 93 SER A CA 1
ATOM 734 C C . SER A 1 93 ? 20.325 4.628 5.218 1.00 48.94 93 SER A C 1
ATOM 736 O O . SER A 1 93 ? 19.638 5.484 4.687 1.00 48.94 93 SER A O 1
ATOM 738 N N . GLU A 1 94 ? 20.344 4.564 6.557 1.00 46.69 94 GLU A N 1
ATOM 739 C CA . GLU A 1 94 ? 21.106 5.519 7.400 1.00 46.69 94 GLU A CA 1
ATOM 740 C C . GLU A 1 94 ? 20.859 5.310 8.923 1.00 46.69 94 GLU A C 1
ATOM 742 O O . GLU A 1 94 ? 20.903 6.253 9.708 1.00 46.69 94 GLU A O 1
ATOM 747 N N . ALA A 1 95 ? 20.613 4.084 9.402 1.00 39.44 95 ALA A N 1
ATOM 748 C CA . ALA A 1 95 ? 20.489 3.827 10.851 1.00 39.44 95 ALA A CA 1
ATOM 749 C C . ALA A 1 95 ? 21.339 2.646 11.342 1.00 39.44 95 ALA A C 1
ATOM 751 O O . ALA A 1 95 ? 20.923 1.854 12.180 1.00 39.44 95 ALA A O 1
ATOM 752 N N . SER A 1 96 ? 22.570 2.541 10.849 1.00 45.81 96 SER A N 1
ATOM 753 C CA . SER A 1 96 ? 23.626 1.783 11.522 1.00 45.81 96 SER A CA 1
ATOM 754 C C . SER A 1 96 ? 24.803 2.712 11.783 1.00 45.81 96 SER A C 1
ATOM 756 O O . SER A 1 96 ? 25.607 2.920 10.888 1.00 45.81 96 SER A O 1
ATOM 758 N N . THR A 1 97 ? 24.846 3.291 12.992 1.00 43.28 97 THR A N 1
ATOM 759 C CA . THR A 1 97 ? 26.008 3.436 13.906 1.00 43.28 97 THR A CA 1
ATOM 760 C C . THR A 1 97 ? 25.925 4.716 14.748 1.00 43.28 97 THR A C 1
ATOM 762 O O . THR A 1 97 ? 26.258 5.793 14.264 1.00 43.28 97 THR A O 1
ATOM 765 N N . ALA A 1 98 ? 25.525 4.558 16.013 1.00 38.62 98 ALA A N 1
ATOM 766 C CA . ALA A 1 98 ? 25.993 5.247 17.232 1.00 38.62 98 ALA A CA 1
ATOM 767 C C . ALA A 1 98 ? 24.978 4.864 18.330 1.00 38.62 98 ALA A C 1
ATOM 769 O O . ALA A 1 98 ? 23.862 5.369 18.339 1.00 38.62 98 ALA A O 1
ATOM 770 N N . SER A 1 99 ? 25.142 3.715 18.991 1.00 39.59 99 SER A N 1
ATOM 771 C CA . SER A 1 99 ? 25.967 3.512 20.197 1.00 39.59 99 SER A CA 1
ATOM 772 C C . SER A 1 99 ? 25.666 4.479 21.335 1.00 39.59 99 SER A C 1
ATOM 774 O O . SER A 1 99 ? 25.674 5.702 21.098 1.00 39.59 99 SER A O 1
#

Organism: NCBI:txid1618207

Solvent-accessible surface area (backbone atoms only — not comparable to full-atom values): 6300 Å² total; per-residue (Å²): 136,88,63,66,54,65,67,90,73,62,102,77,85,61,92,59,49,48,60,40,28,50,68,98,44,94,57,76,45,68,40,64,22,64,94,62,48,57,67,72,56,51,59,46,38,76,75,38,55,71,71,53,29,50,51,52,54,36,54,74,68,37,50,73,52,70,78,66,54,93,47,70,70,59,54,50,53,51,48,51,55,47,29,57,76,32,75,42,78,90,64,80,84,81,82,85,88,80,134

Foldseek 3Di:
DQFKDQPPPDPPPCLQWGWTDGHPDPDIFIAGALVPDDVVLNVVLVVDDPVVNLVSRCVVRPVVVVVVDPDVVNSVVVSVVSCVSNVHCPDPVPPPDDD